Protein AF-A0A7S1CGY2-F1 (afdb_monomer_lite)

Sequence (173 aa):
SHYRHSKELRDGDARRGVGRIIGKAPEDVNFVGVRDALVARVAHKLPLPRGVDGKLLDEVERAAVDQVARLLWVDEAGAHAYKDESLTLGVGRLLGHILRRIDARMKQPQGAAPRLFLYSAHDTTLMPLLTALGEFDSAWPDFCSWVAVEVFVWDRVASSKRPWREDDVWLRL

pLDDT: mean 79.89, std 16.72, range [32.84, 96.0]

InterPro domains:
  IPR000560 Histidine phosphatase superfamily, clade-2 [PF00328] (93-152)
  IPR029033 Histidine phosphatase superfamily [G3DSA:3.40.50.1240] (6-166)
  IPR029033 Histidine phosphatase superfamily [SSF53254] (31-152)
  IPR033379 Histidine acid phosphatase active site [PS00778] (116-132)
  IPR050645 Histidine Acid Phosphatase [PTHR11567] (33-152)

Organism: NCBI:txid1486930

Radius of gyration: 21.44 Å; chains: 1; bounding box: 52×32×55 Å

Foldseek 3Di:
DVVVVVVVVLLQVLLVLVCVQVVHHSVPDDLLVVLVVQVVCVVVVHDDGPSDDPVNNVSSQLSNLVVLCVLQCQDPVRDRDPHDPSLCVQAVVVVVVVVVLVVVVVPDDPPPHDPDDDDDDDLSRVQSVCSVVVRRPSGRADPPDDDDDDDDDDDPVVVPPDDDDPVPDDDDD

Secondary structure (DSSP, 8-state):
-HHHHHHHHHHHHHHHHHHHHHT--GGG--HHHHHHHHHHHHHTTPPPPTT--HHHHHHHHHHHHHHHHHHTT--TT---TTHHHHHIIIIIHHHHHHHHHHHHHHHSPTTSS-S-------HHHHHHHHHHHT---SSPPPTT-----------TTT-TT----GGG-----

Structure (mmCIF, N/CA/C/O backbone):
data_AF-A0A7S1CGY2-F1
#
_entry.id   AF-A0A7S1CGY2-F1
#
loop_
_atom_site.group_PDB
_atom_site.id
_atom_site.type_symbol
_atom_site.label_atom_id
_atom_site.label_alt_id
_atom_site.label_comp_id
_atom_site.label_asym_id
_atom_site.label_entity_id
_atom_site.label_seq_id
_atom_site.pdbx_PDB_ins_code
_atom_site.Cartn_x
_atom_site.Cartn_y
_atom_site.Cartn_z
_atom_site.occupancy
_atom_site.B_iso_or_equiv
_atom_site.auth_seq_id
_atom_site.auth_comp_id
_atom_site.auth_asym_id
_atom_site.auth_atom_id
_atom_site.pdbx_PDB_model_num
ATOM 1 N N . SER A 1 1 ? 19.610 -21.415 -1.597 1.00 53.59 1 SER A N 1
ATOM 2 C CA . SER A 1 1 ? 20.834 -21.356 -2.424 1.00 53.59 1 SER A CA 1
ATOM 3 C C . SER A 1 1 ? 20.493 -21.204 -3.911 1.00 53.59 1 SER A C 1
ATOM 5 O O . SER A 1 1 ? 20.642 -20.104 -4.421 1.00 53.59 1 SER A O 1
ATOM 7 N N . HIS A 1 2 ? 19.890 -22.199 -4.579 1.00 32.84 2 HIS A N 1
ATOM 8 C CA . HIS A 1 2 ? 19.497 -22.096 -6.002 1.00 32.84 2 HIS A CA 1
ATOM 9 C C . HIS A 1 2 ? 18.402 -21.059 -6.321 1.00 32.84 2 HIS A C 1
ATOM 11 O O . HIS A 1 2 ? 18.462 -20.392 -7.351 1.00 32.84 2 HIS A O 1
ATOM 17 N N . TYR A 1 3 ? 17.420 -20.891 -5.433 1.00 40.34 3 TYR A N 1
ATOM 18 C CA . TYR A 1 3 ? 16.293 -19.982 -5.662 1.00 40.34 3 TYR A CA 1
ATOM 19 C C . TYR A 1 3 ? 16.712 -18.504 -5.735 1.00 40.34 3 TYR A C 1
ATOM 21 O O . TYR A 1 3 ? 16.384 -17.815 -6.699 1.00 40.34 3 TYR A O 1
ATOM 29 N N . ARG A 1 4 ? 17.526 -18.057 -4.766 1.00 54.19 4 ARG A N 1
ATOM 30 C CA . ARG A 1 4 ? 18.082 -16.694 -4.687 1.00 54.19 4 ARG A CA 1
ATOM 31 C C . ARG A 1 4 ? 18.881 -16.339 -5.946 1.00 54.19 4 ARG A C 1
ATOM 33 O O . ARG A 1 4 ? 18.657 -15.289 -6.529 1.00 54.19 4 ARG A O 1
ATOM 40 N N . HIS A 1 5 ? 19.696 -17.279 -6.428 1.00 44.84 5 HIS A N 1
ATOM 41 C CA . HIS A 1 5 ? 20.465 -17.126 -7.663 1.00 44.84 5 HIS A CA 1
ATOM 42 C C . HIS A 1 5 ? 19.569 -17.027 -8.910 1.00 44.84 5 HIS A C 1
ATOM 44 O O . HIS A 1 5 ? 19.772 -16.165 -9.757 1.00 44.84 5 HIS A O 1
ATOM 50 N N . SER A 1 6 ? 18.520 -17.855 -9.003 1.00 55.25 6 SER A N 1
ATOM 51 C CA . SER A 1 6 ? 17.561 -17.781 -10.118 1.00 55.25 6 SER A CA 1
ATOM 52 C C . SER A 1 6 ? 16.788 -16.457 -10.152 1.00 55.25 6 SER A C 1
ATOM 54 O O . SER A 1 6 ? 16.457 -15.967 -11.228 1.00 55.25 6 SER A O 1
ATOM 56 N N . LYS A 1 7 ? 16.510 -15.874 -8.981 1.00 62.41 7 LYS A N 1
ATOM 57 C CA . LYS A 1 7 ? 15.809 -14.598 -8.841 1.00 62.41 7 LYS A CA 1
ATOM 58 C C . LYS A 1 7 ? 16.710 -13.416 -9.189 1.00 62.41 7 LYS A C 1
ATOM 60 O O . LYS A 1 7 ? 16.304 -12.568 -9.966 1.00 62.41 7 LYS A O 1
ATOM 65 N N . GLU A 1 8 ? 17.954 -13.414 -8.713 1.00 64.44 8 GLU A N 1
ATOM 66 C CA . GLU A 1 8 ? 18.955 -12.397 -9.071 1.00 64.44 8 GLU A CA 1
ATOM 67 C C . GLU A 1 8 ? 19.218 -12.341 -10.582 1.00 64.44 8 GLU A C 1
ATOM 69 O O . GLU A 1 8 ? 19.366 -11.258 -11.148 1.00 64.44 8 GLU A O 1
ATOM 74 N N . LEU A 1 9 ? 19.220 -13.496 -11.254 1.00 58.75 9 LEU A N 1
ATOM 75 C CA . LEU A 1 9 ? 19.319 -13.563 -12.713 1.00 58.75 9 LEU A CA 1
ATOM 76 C C . LEU A 1 9 ? 18.094 -12.936 -13.400 1.00 58.75 9 LEU A C 1
ATOM 78 O O . LEU A 1 9 ? 18.270 -12.103 -14.290 1.00 58.75 9 LEU A O 1
ATOM 82 N N . ARG A 1 10 ? 16.872 -13.263 -12.945 1.00 68.12 10 ARG A N 1
ATOM 83 C CA . ARG A 1 10 ? 15.622 -12.665 -13.457 1.00 68.12 10 ARG A CA 1
ATOM 84 C C . ARG A 1 10 ? 15.577 -11.149 -13.249 1.00 68.12 10 ARG A C 1
ATOM 86 O O . ARG A 1 10 ? 15.287 -10.418 -14.192 1.00 68.12 10 ARG A O 1
ATOM 93 N N . ASP A 1 11 ? 15.923 -10.674 -12.054 1.00 70.25 11 ASP A N 1
ATOM 94 C CA . ASP A 1 11 ? 15.967 -9.244 -11.730 1.00 70.25 11 ASP A CA 1
ATOM 95 C C . ASP A 1 11 ? 17.012 -8.512 -12.587 1.00 70.25 11 ASP A C 1
ATOM 97 O O . ASP A 1 11 ? 16.778 -7.397 -13.060 1.00 70.25 11 ASP A O 1
ATOM 101 N N . GLY A 1 12 ? 18.167 -9.143 -12.824 1.00 75.56 12 GLY A N 1
ATOM 102 C CA . GLY A 1 12 ? 19.221 -8.609 -13.683 1.00 75.56 12 GLY A CA 1
ATOM 103 C C . GLY A 1 12 ? 18.795 -8.485 -15.148 1.00 75.56 12 GLY A C 1
ATOM 104 O O . GLY A 1 12 ? 19.103 -7.479 -15.794 1.00 75.56 12 GLY A O 1
ATOM 105 N N . ASP A 1 13 ? 18.064 -9.470 -15.672 1.00 76.06 13 ASP A N 1
ATOM 106 C CA . ASP A 1 13 ? 17.493 -9.421 -17.022 1.00 76.06 13 ASP A CA 1
ATOM 107 C C . ASP A 1 13 ? 16.417 -8.336 -17.148 1.00 76.06 13 ASP A C 1
ATOM 109 O O . ASP A 1 13 ? 16.472 -7.532 -18.086 1.00 76.06 13 ASP A O 1
ATOM 113 N N . ALA A 1 14 ? 15.510 -8.238 -16.171 1.00 76.75 14 ALA A N 1
ATOM 114 C CA . ALA A 1 14 ? 14.475 -7.206 -16.129 1.00 76.75 14 ALA A CA 1
ATOM 115 C C . ALA A 1 14 ? 15.084 -5.794 -16.080 1.00 76.75 14 ALA A C 1
ATOM 117 O O . ALA A 1 14 ? 14.709 -4.924 -16.869 1.00 76.75 14 ALA A O 1
ATOM 118 N N . ARG A 1 15 ? 16.099 -5.567 -15.231 1.00 84.44 15 ARG A N 1
ATOM 119 C CA . ARG A 1 15 ? 16.821 -4.282 -15.156 1.00 84.44 15 ARG A CA 1
ATOM 120 C C . ARG A 1 15 ? 17.480 -3.915 -16.483 1.00 84.44 15 ARG A C 1
ATOM 122 O O . ARG A 1 15 ? 17.389 -2.768 -16.913 1.00 84.44 15 ARG A O 1
ATOM 129 N N . ARG A 1 16 ? 18.110 -4.873 -17.173 1.00 85.06 16 ARG A N 1
ATOM 130 C CA . ARG A 1 16 ? 18.700 -4.642 -18.506 1.00 85.06 16 ARG A CA 1
ATOM 131 C C . ARG A 1 16 ? 17.653 -4.365 -19.582 1.00 85.06 16 ARG A C 1
ATOM 133 O O . ARG A 1 16 ? 17.922 -3.597 -20.507 1.00 85.06 16 ARG A O 1
ATOM 140 N N . GLY A 1 17 ? 16.497 -5.022 -19.517 1.00 83.44 17 GLY A N 1
ATOM 141 C CA . GLY A 1 17 ? 15.376 -4.790 -20.429 1.00 83.44 17 GLY A CA 1
ATOM 142 C C . GLY A 1 17 ? 14.808 -3.383 -20.262 1.00 83.44 17 GLY A C 1
ATOM 143 O O . GLY A 1 17 ? 14.840 -2.584 -21.198 1.00 83.44 17 GLY A O 1
ATOM 144 N N . VAL A 1 18 ? 14.382 -3.057 -19.042 1.00 85.50 18 VAL A N 1
ATOM 145 C CA . VAL A 1 18 ? 13.797 -1.757 -18.692 1.00 85.50 18 VAL A CA 1
ATOM 146 C C . VAL A 1 18 ? 14.797 -0.622 -18.895 1.00 85.50 18 VAL A C 1
ATOM 148 O O . VAL A 1 18 ? 14.449 0.377 -19.519 1.00 85.50 18 VAL A O 1
ATOM 151 N N . GLY A 1 19 ? 16.046 -0.784 -18.447 1.00 86.38 19 GLY A N 1
ATOM 152 C CA . GLY A 1 19 ? 17.102 0.223 -18.586 1.00 86.38 19 GLY A CA 1
ATOM 153 C C . GLY A 1 19 ? 17.318 0.661 -20.036 1.00 86.38 19 GLY A C 1
ATOM 154 O O . GLY A 1 19 ? 17.372 1.857 -20.318 1.00 86.38 19 GLY A O 1
ATOM 155 N N . ARG A 1 20 ? 17.310 -0.285 -20.986 1.00 87.12 20 ARG A N 1
ATOM 156 C CA . ARG A 1 20 ? 17.400 0.023 -22.425 1.00 87.12 20 ARG A CA 1
ATOM 157 C C . ARG A 1 20 ? 16.233 0.867 -22.935 1.00 87.12 20 ARG A C 1
ATOM 159 O O . ARG A 1 20 ? 16.441 1.705 -23.805 1.00 87.12 20 ARG A O 1
ATOM 166 N N . ILE A 1 21 ? 15.029 0.660 -22.408 1.00 84.62 21 ILE A N 1
ATOM 167 C CA . ILE A 1 21 ? 13.820 1.378 -22.839 1.00 84.62 21 ILE A CA 1
ATOM 168 C C . ILE A 1 21 ? 13.795 2.799 -22.281 1.00 84.62 21 ILE A C 1
ATOM 170 O O . ILE A 1 21 ? 13.451 3.736 -22.997 1.00 84.62 21 ILE A O 1
ATOM 174 N N . ILE A 1 22 ? 14.178 2.966 -21.014 1.00 84.69 22 ILE A N 1
ATOM 175 C CA . ILE A 1 22 ? 14.155 4.272 -20.341 1.00 84.69 22 ILE A CA 1
ATOM 176 C C . ILE A 1 22 ? 15.472 5.051 -20.480 1.00 84.69 22 ILE A C 1
ATOM 178 O O . ILE A 1 22 ? 15.597 6.135 -19.916 1.00 84.69 22 ILE A O 1
ATOM 182 N N . GLY A 1 23 ? 16.457 4.504 -21.201 1.00 87.62 23 GLY A N 1
ATOM 183 C CA . GLY A 1 23 ? 17.761 5.134 -21.416 1.00 87.62 23 GLY A CA 1
ATOM 184 C C . GLY A 1 23 ? 18.609 5.248 -20.146 1.00 87.62 23 GLY A C 1
ATOM 185 O O . GLY A 1 23 ? 19.334 6.227 -19.989 1.00 87.62 23 GLY A O 1
ATOM 186 N N . LYS A 1 24 ? 18.506 4.279 -19.230 1.00 88.31 24 LYS A N 1
ATOM 187 C CA . LYS A 1 24 ? 19.272 4.235 -17.975 1.00 88.31 24 LYS A CA 1
ATOM 188 C C . LYS A 1 24 ? 20.131 2.981 -17.873 1.00 88.31 24 LYS A C 1
ATOM 190 O O . LYS A 1 24 ? 19.778 1.931 -18.415 1.00 88.31 24 LYS A O 1
ATOM 195 N N . ALA A 1 25 ? 21.236 3.084 -17.138 1.00 90.25 25 ALA A N 1
ATOM 196 C CA . ALA A 1 25 ? 22.017 1.916 -16.763 1.00 90.25 25 ALA A CA 1
ATOM 197 C C . ALA A 1 25 ? 21.168 0.975 -15.873 1.00 90.25 25 ALA A C 1
ATOM 199 O O . ALA A 1 25 ? 20.319 1.464 -15.123 1.00 90.25 25 ALA A O 1
ATOM 200 N N . PRO A 1 26 ? 21.339 -0.360 -15.952 1.00 87.69 26 PRO A N 1
ATOM 201 C CA . PRO A 1 26 ? 20.558 -1.329 -15.165 1.00 87.69 26 PRO A CA 1
ATOM 202 C C . PRO A 1 26 ? 20.543 -1.069 -13.644 1.00 87.69 26 PRO A C 1
ATOM 204 O O . PRO A 1 26 ? 19.556 -1.344 -12.957 1.00 87.69 26 PRO A O 1
ATOM 207 N N . GLU A 1 27 ? 21.637 -0.544 -13.107 1.00 87.00 27 GLU A N 1
ATOM 208 C CA . GLU A 1 27 ? 21.817 -0.140 -11.713 1.00 87.00 27 GLU A CA 1
ATOM 209 C C . GLU A 1 27 ? 20.937 1.057 -11.320 1.00 87.00 27 GLU A C 1
ATOM 211 O O . GLU A 1 27 ? 20.404 1.074 -10.210 1.00 87.00 27 GLU A O 1
ATOM 216 N N . ASP A 1 28 ? 20.685 1.974 -12.258 1.00 88.94 28 ASP A N 1
ATOM 217 C CA . ASP A 1 28 ? 19.909 3.207 -12.070 1.00 88.94 28 ASP A CA 1
ATOM 218 C C . ASP A 1 28 ? 18.397 3.019 -12.299 1.00 88.94 28 ASP A C 1
ATOM 220 O O . ASP A 1 28 ? 17.612 3.979 -12.254 1.00 88.94 28 ASP A O 1
ATOM 224 N N . VAL A 1 29 ? 17.963 1.789 -12.591 1.00 89.75 29 VAL A N 1
ATOM 225 C CA . VAL A 1 29 ? 16.549 1.461 -12.786 1.00 89.75 29 VAL A CA 1
ATOM 226 C C . VAL A 1 29 ? 15.825 1.456 -11.439 1.00 89.75 29 VAL A C 1
ATOM 228 O O . VAL A 1 29 ? 16.066 0.607 -10.582 1.00 89.75 29 VAL A O 1
ATOM 231 N N . ASN A 1 30 ? 14.883 2.389 -11.285 1.00 91.00 30 ASN A N 1
ATOM 232 C CA . ASN A 1 30 ? 13.911 2.417 -10.195 1.00 91.00 30 ASN A CA 1
ATOM 233 C C . ASN A 1 30 ? 12.590 1.802 -10.678 1.00 91.00 30 ASN A C 1
ATOM 235 O O . ASN A 1 30 ? 11.822 2.481 -11.363 1.00 91.00 30 ASN A O 1
ATOM 239 N N . PHE A 1 31 ? 12.312 0.545 -10.318 1.00 91.56 31 PHE A N 1
ATOM 240 C CA . PHE A 1 31 ? 11.105 -0.146 -10.782 1.00 91.56 31 PHE A CA 1
ATOM 241 C C . PHE A 1 31 ? 9.819 0.508 -10.287 1.00 91.56 31 PHE A C 1
ATOM 243 O O . PHE A 1 31 ? 8.877 0.601 -11.062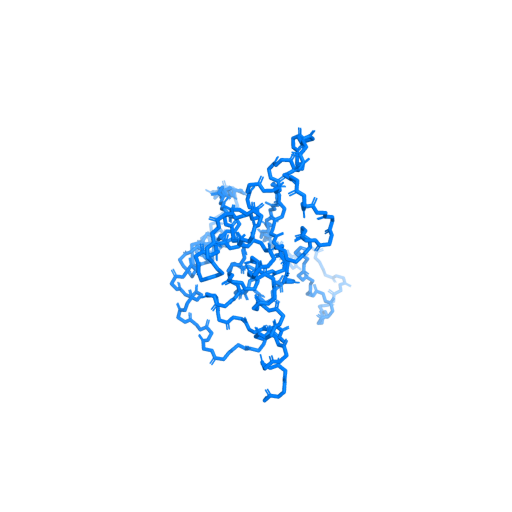 1.00 91.56 31 PHE A O 1
ATOM 250 N N . VAL A 1 32 ? 9.797 1.043 -9.062 1.00 92.12 32 VAL A N 1
ATOM 251 C CA . VAL A 1 32 ? 8.628 1.762 -8.527 1.00 92.12 32 VAL A CA 1
ATOM 252 C C . VAL A 1 32 ? 8.295 2.985 -9.384 1.00 92.12 32 VAL A C 1
ATOM 254 O O . VAL A 1 32 ? 7.151 3.174 -9.781 1.00 92.12 32 VAL A O 1
ATOM 257 N N . GLY A 1 33 ? 9.302 3.788 -9.736 1.00 92.75 33 GLY A N 1
ATOM 258 C CA . GLY A 1 33 ? 9.093 4.972 -10.577 1.00 92.75 33 GLY A CA 1
ATOM 259 C C . GLY A 1 33 ? 8.710 4.627 -12.020 1.00 92.75 33 GLY A C 1
ATOM 260 O O . GLY A 1 33 ? 7.888 5.309 -12.627 1.00 92.75 33 GLY A O 1
ATOM 261 N N . VAL A 1 34 ? 9.282 3.555 -12.576 1.00 93.44 34 VAL A N 1
ATOM 262 C CA . VAL A 1 34 ? 8.907 3.071 -13.915 1.00 93.44 34 VAL A CA 1
ATOM 263 C C . VAL A 1 34 ? 7.471 2.548 -13.912 1.00 93.44 34 VAL A C 1
ATOM 265 O O . VAL A 1 34 ? 6.705 2.895 -14.809 1.00 93.44 34 VAL A O 1
ATOM 268 N N . ARG A 1 35 ? 7.094 1.763 -12.896 1.00 94.00 35 ARG A N 1
ATOM 269 C CA . ARG A 1 35 ? 5.732 1.264 -12.691 1.00 94.00 35 ARG A CA 1
ATOM 270 C C . ARG A 1 35 ? 4.735 2.413 -12.656 1.00 94.00 35 ARG A C 1
ATOM 272 O O . ARG A 1 35 ? 3.798 2.404 -13.446 1.00 94.00 35 ARG A O 1
ATOM 279 N N . ASP A 1 36 ? 4.967 3.404 -11.798 1.00 94.31 36 ASP A N 1
ATOM 280 C CA . ASP A 1 36 ? 4.082 4.562 -11.636 1.00 94.31 36 ASP A CA 1
ATOM 281 C C . ASP A 1 36 ? 3.811 5.258 -12.981 1.00 94.31 36 ASP A C 1
ATOM 283 O O . ASP A 1 36 ? 2.662 5.439 -13.389 1.00 94.31 36 ASP A O 1
ATOM 287 N N . ALA A 1 37 ? 4.870 5.515 -13.755 1.00 93.50 37 ALA A N 1
ATOM 288 C CA . ALA A 1 37 ? 4.748 6.126 -15.074 1.00 93.50 37 ALA A CA 1
ATOM 289 C C . ALA A 1 37 ? 3.967 5.258 -16.080 1.00 93.50 37 ALA A C 1
ATOM 291 O O . ALA A 1 37 ? 3.181 5.786 -16.870 1.00 93.50 37 ALA A O 1
ATOM 292 N N . LEU A 1 38 ? 4.183 3.939 -16.095 1.00 93.56 38 LEU A N 1
ATOM 293 C CA . LEU A 1 38 ? 3.521 3.034 -17.037 1.00 93.56 38 LEU A CA 1
ATOM 294 C C . LEU A 1 38 ? 2.050 2.797 -16.672 1.00 93.56 38 LEU A C 1
ATOM 296 O O . LEU A 1 38 ? 1.183 2.937 -17.537 1.00 93.56 38 LEU A O 1
ATOM 300 N N . VAL A 1 39 ? 1.758 2.513 -15.402 1.00 93.62 39 VAL A N 1
ATOM 301 C CA . VAL A 1 39 ? 0.395 2.297 -14.894 1.00 93.62 39 VAL A CA 1
ATOM 302 C C . VAL A 1 39 ? -0.450 3.558 -15.074 1.00 93.62 39 VAL A C 1
ATOM 304 O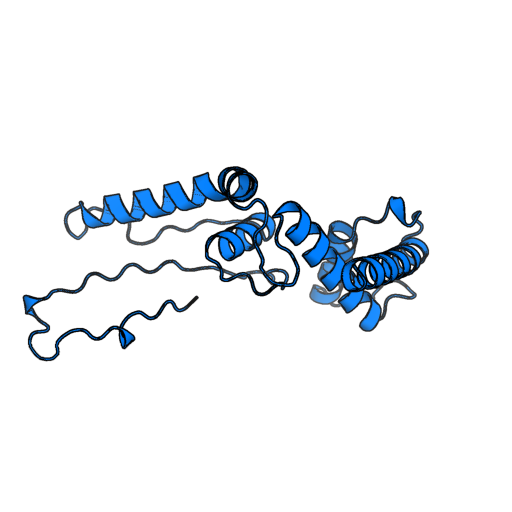 O . VAL A 1 39 ? -1.586 3.468 -15.544 1.00 93.62 39 VAL A O 1
ATOM 307 N N . ALA A 1 40 ? 0.113 4.747 -14.830 1.00 94.06 40 ALA A N 1
ATOM 308 C CA . ALA A 1 40 ? -0.576 6.007 -15.099 1.00 94.06 40 ALA A CA 1
ATOM 309 C C . ALA A 1 40 ? -0.974 6.144 -16.579 1.00 94.06 40 ALA A C 1
ATOM 311 O O . ALA A 1 40 ? -2.096 6.553 -16.881 1.00 94.06 40 ALA A O 1
ATOM 312 N N . ARG A 1 41 ? -0.101 5.767 -17.523 1.00 94.75 41 ARG A N 1
ATOM 313 C CA . ARG A 1 41 ? -0.430 5.804 -18.961 1.00 94.75 41 ARG A CA 1
ATOM 314 C C . ARG A 1 41 ? -1.540 4.824 -19.315 1.00 94.75 41 ARG A C 1
ATOM 316 O O . ARG A 1 41 ? -2.458 5.215 -20.035 1.00 94.75 41 ARG A O 1
ATOM 323 N N . VAL A 1 42 ? -1.480 3.598 -18.792 1.00 93.69 42 VAL A N 1
ATOM 324 C CA . VAL A 1 42 ? -2.522 2.579 -19.003 1.00 93.69 42 VAL A CA 1
ATOM 325 C C . VAL A 1 42 ? -3.873 3.085 -18.496 1.00 93.69 42 VAL A C 1
ATOM 327 O O . VAL A 1 42 ? -4.845 3.077 -19.252 1.00 93.69 42 VAL A O 1
ATOM 330 N N . ALA A 1 43 ? -3.922 3.618 -17.272 1.00 93.69 43 ALA A N 1
ATOM 331 C CA . ALA A 1 43 ? -5.144 4.158 -16.673 1.00 93.69 43 ALA A CA 1
ATOM 332 C C . ALA A 1 43 ? -5.768 5.293 -17.509 1.00 93.69 43 ALA A C 1
ATOM 334 O O . ALA A 1 43 ? -6.989 5.390 -17.625 1.00 93.69 43 ALA A O 1
ATOM 335 N N . HIS A 1 44 ? -4.934 6.113 -18.155 1.00 95.56 44 HIS A N 1
ATOM 336 C CA . HIS A 1 44 ? -5.367 7.225 -19.006 1.00 95.56 44 HIS A CA 1
ATOM 337 C C . HIS A 1 44 ? -5.504 6.861 -20.494 1.00 95.56 44 HIS A C 1
ATOM 339 O O . HIS A 1 44 ? -5.708 7.750 -21.320 1.00 95.56 44 HIS A O 1
ATOM 345 N N . LYS A 1 45 ? -5.399 5.575 -20.861 1.00 95.88 45 LYS A N 1
ATOM 346 C CA . LYS A 1 45 ? -5.467 5.094 -22.257 1.00 95.88 45 LYS A CA 1
ATOM 347 C C . LYS A 1 45 ? -4.438 5.763 -23.181 1.00 95.88 45 LYS A C 1
ATOM 349 O O . LYS A 1 45 ? -4.686 5.958 -24.371 1.00 95.88 45 LYS A O 1
ATOM 354 N N . LEU A 1 46 ? -3.280 6.128 -22.636 1.00 95.62 46 LEU A N 1
ATOM 355 C CA . LEU A 1 46 ? -2.174 6.705 -23.392 1.00 95.62 46 LEU A CA 1
ATOM 356 C C . LEU A 1 46 ? -1.301 5.596 -23.996 1.00 95.62 46 LEU A C 1
ATOM 358 O O . LEU A 1 46 ? -1.135 4.541 -23.382 1.00 95.62 46 LEU A O 1
ATOM 362 N N . PRO A 1 47 ? -0.683 5.827 -25.168 1.00 93.00 47 PRO A N 1
ATOM 363 C CA . PRO A 1 47 ? 0.203 4.843 -25.776 1.00 93.00 47 PRO A CA 1
ATOM 364 C C . PRO A 1 47 ? 1.413 4.576 -24.877 1.00 93.00 47 PRO A C 1
ATOM 366 O O . PRO A 1 47 ? 2.003 5.509 -24.319 1.00 93.00 47 PRO A O 1
ATOM 369 N N . LEU A 1 48 ? 1.806 3.311 -24.762 1.00 91.38 48 LEU A N 1
ATOM 370 C CA . LEU A 1 48 ? 3.022 2.917 -24.057 1.00 91.38 48 LEU A CA 1
ATOM 371 C C . LEU A 1 48 ? 4.275 3.325 -24.855 1.00 91.38 48 LEU A C 1
ATOM 373 O O . LEU A 1 48 ? 4.210 3.439 -26.084 1.00 91.38 48 LEU A O 1
ATOM 377 N N . PRO A 1 49 ? 5.422 3.564 -24.189 1.00 89.81 49 PRO A N 1
ATOM 378 C CA . PRO A 1 49 ? 6.688 3.787 -24.878 1.00 89.81 49 PRO A CA 1
ATOM 379 C C . PRO A 1 49 ? 7.040 2.626 -25.816 1.00 89.81 49 PRO A C 1
ATOM 381 O O . PRO A 1 49 ? 6.701 1.469 -25.560 1.00 89.81 49 PRO A O 1
ATOM 384 N N . ARG A 1 50 ? 7.757 2.923 -26.904 1.00 88.94 50 ARG A N 1
ATOM 385 C CA . ARG A 1 50 ? 8.190 1.899 -27.863 1.00 88.94 50 ARG A CA 1
ATOM 386 C C . ARG A 1 50 ? 9.004 0.815 -27.147 1.00 88.94 50 ARG A C 1
ATOM 388 O O . ARG A 1 50 ? 9.971 1.126 -26.462 1.00 88.94 50 ARG A O 1
ATOM 395 N N . GLY A 1 51 ? 8.638 -0.447 -27.368 1.00 86.00 51 GLY A N 1
ATOM 396 C CA . GLY A 1 51 ? 9.307 -1.599 -26.756 1.00 86.00 51 GLY A CA 1
ATOM 397 C C . GLY A 1 51 ? 8.736 -2.024 -25.401 1.00 86.00 51 GLY A C 1
ATOM 398 O O . GLY A 1 51 ? 9.213 -3.011 -24.856 1.00 86.00 51 GLY A O 1
ATOM 399 N N . VAL A 1 52 ? 7.718 -1.329 -24.880 1.00 89.25 52 VAL A N 1
ATOM 400 C CA . VAL A 1 52 ? 6.944 -1.786 -23.719 1.00 89.25 52 VAL A CA 1
ATOM 401 C C . VAL A 1 52 ? 5.741 -2.586 -24.207 1.00 89.25 52 VAL A C 1
ATOM 403 O O . VAL A 1 52 ? 4.853 -2.041 -24.864 1.00 89.25 52 VAL A O 1
ATOM 406 N N . ASP A 1 53 ? 5.718 -3.874 -23.881 1.00 88.62 53 ASP A N 1
ATOM 407 C CA . ASP A 1 53 ? 4.590 -4.775 -24.104 1.00 88.62 53 ASP A CA 1
ATOM 408 C C . ASP A 1 53 ? 3.961 -5.217 -22.768 1.00 88.62 53 ASP A C 1
ATOM 410 O O . ASP A 1 53 ? 4.403 -4.816 -21.689 1.00 88.62 53 ASP A O 1
ATOM 414 N N . GLY A 1 54 ? 2.902 -6.031 -22.836 1.00 87.25 54 GLY A N 1
ATOM 415 C CA . GLY A 1 54 ? 2.224 -6.545 -21.640 1.00 87.25 54 GLY A CA 1
ATOM 416 C C . GLY A 1 54 ? 3.138 -7.383 -20.743 1.00 87.25 54 GLY A C 1
ATOM 417 O O . GLY A 1 54 ? 3.068 -7.280 -19.525 1.00 87.25 54 GLY A O 1
ATOM 418 N N . LYS A 1 55 ? 4.065 -8.146 -21.331 1.00 87.44 55 LYS A N 1
ATOM 419 C CA . LYS A 1 55 ? 4.995 -8.976 -20.565 1.00 87.44 55 LYS A CA 1
ATOM 420 C C . LYS A 1 55 ? 5.955 -8.117 -19.742 1.00 87.44 55 LYS A C 1
ATOM 422 O O . LYS A 1 55 ? 6.193 -8.417 -18.575 1.00 87.44 55 LYS A O 1
ATOM 427 N N . LEU A 1 56 ? 6.489 -7.049 -20.333 1.00 86.88 56 LEU A N 1
ATOM 428 C CA . LEU A 1 56 ? 7.357 -6.123 -19.620 1.00 86.88 56 LEU A CA 1
ATOM 429 C C . LEU A 1 56 ? 6.603 -5.369 -18.521 1.00 86.88 56 LEU A C 1
ATOM 431 O O . LEU A 1 56 ? 7.178 -5.126 -17.464 1.00 86.88 56 LEU A O 1
ATOM 435 N N . LEU A 1 57 ? 5.334 -5.011 -18.745 1.00 89.88 57 LEU A N 1
ATOM 436 C CA . LEU A 1 57 ? 4.495 -4.425 -17.695 1.00 89.88 57 LEU A CA 1
ATOM 437 C C . LEU A 1 57 ? 4.400 -5.358 -16.483 1.00 89.88 57 LEU A C 1
ATOM 439 O O . LEU A 1 57 ? 4.683 -4.921 -15.372 1.00 89.88 57 LEU A O 1
ATOM 443 N N . ASP A 1 58 ? 4.112 -6.643 -16.702 1.00 90.12 58 ASP A N 1
ATOM 444 C CA . ASP A 1 58 ? 4.042 -7.638 -15.625 1.00 90.12 58 ASP A CA 1
ATOM 445 C C . ASP A 1 58 ? 5.397 -7.836 -14.920 1.00 90.12 58 ASP A C 1
ATOM 447 O O . ASP A 1 58 ? 5.468 -8.087 -13.717 1.00 90.12 58 ASP A O 1
ATOM 451 N N . GLU A 1 59 ? 6.504 -7.762 -15.663 1.00 89.12 59 GLU A N 1
ATOM 452 C CA . GLU A 1 59 ? 7.857 -7.814 -15.097 1.00 89.12 59 GLU A CA 1
ATOM 453 C C . GLU A 1 59 ? 8.169 -6.585 -14.236 1.00 89.12 59 GLU A C 1
ATOM 455 O O . GLU A 1 59 ? 8.697 -6.742 -13.135 1.00 89.12 59 GLU A O 1
ATOM 460 N N . VAL A 1 60 ? 7.809 -5.384 -14.697 1.00 91.50 60 VAL A N 1
ATOM 461 C CA . VAL A 1 60 ? 7.959 -4.136 -13.936 1.00 91.50 60 VAL A CA 1
ATOM 462 C C . VAL A 1 60 ? 7.101 -4.164 -12.674 1.00 91.50 60 VAL A C 1
ATOM 464 O O . VAL A 1 60 ? 7.602 -3.797 -11.614 1.00 91.50 60 VAL A O 1
ATOM 467 N N . GLU A 1 61 ? 5.853 -4.629 -12.767 1.00 92.00 61 GLU A N 1
ATOM 468 C CA . GLU A 1 61 ? 4.934 -4.748 -11.630 1.00 92.00 61 GLU A CA 1
ATOM 469 C C . GLU A 1 61 ? 5.525 -5.650 -10.544 1.00 92.00 61 GLU A C 1
ATOM 471 O O . GLU A 1 61 ? 5.708 -5.227 -9.402 1.00 92.00 61 GLU A O 1
ATOM 476 N N . ARG A 1 62 ? 5.920 -6.873 -10.919 1.00 89.50 62 ARG A N 1
ATOM 477 C CA . ARG A 1 62 ? 6.535 -7.832 -9.991 1.00 89.50 62 ARG A CA 1
ATOM 478 C C . ARG A 1 62 ? 7.818 -7.291 -9.374 1.00 89.50 62 ARG A C 1
ATOM 480 O O . ARG A 1 62 ? 8.015 -7.427 -8.171 1.00 89.50 62 ARG A O 1
ATOM 487 N N . ALA A 1 63 ? 8.682 -6.668 -10.174 1.00 88.56 63 ALA A N 1
ATOM 488 C CA . ALA A 1 63 ? 9.934 -6.105 -9.681 1.00 88.56 63 ALA A CA 1
ATOM 489 C C . ALA A 1 63 ? 9.705 -4.915 -8.734 1.00 88.56 63 ALA A C 1
ATOM 491 O O . ALA A 1 63 ? 10.440 -4.760 -7.760 1.00 88.56 63 ALA A O 1
ATOM 492 N N . ALA A 1 64 ? 8.683 -4.092 -8.983 1.00 90.94 64 ALA A N 1
ATOM 493 C CA . ALA A 1 64 ? 8.307 -2.992 -8.102 1.00 90.94 64 ALA A CA 1
ATOM 494 C C . ALA A 1 64 ? 7.758 -3.507 -6.765 1.00 90.94 64 ALA A C 1
ATOM 496 O O . ALA A 1 64 ? 8.199 -3.040 -5.712 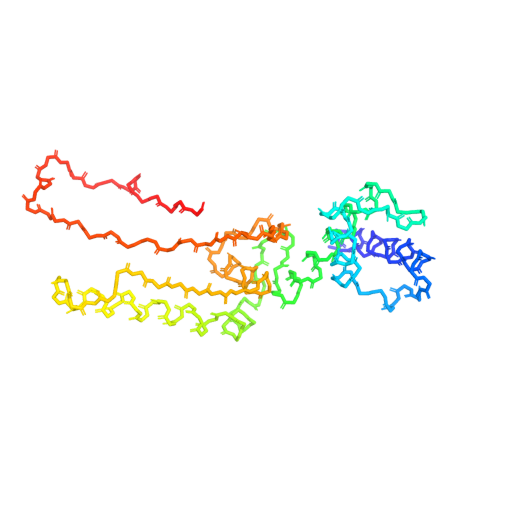1.00 90.94 64 ALA A O 1
ATOM 497 N N . VAL A 1 65 ? 6.858 -4.498 -6.794 1.00 89.81 65 VAL A N 1
ATOM 498 C CA . VAL A 1 65 ? 6.347 -5.142 -5.575 1.00 89.81 65 VAL A CA 1
ATOM 499 C C . VAL A 1 65 ? 7.485 -5.776 -4.788 1.00 89.81 65 VAL A C 1
ATOM 501 O O . VAL A 1 65 ? 7.607 -5.514 -3.595 1.00 89.81 65 VAL A O 1
ATOM 504 N N . ASP A 1 66 ? 8.359 -6.543 -5.441 1.00 84.69 66 ASP A N 1
ATOM 505 C CA . ASP A 1 66 ? 9.493 -7.183 -4.777 1.00 84.69 66 ASP A CA 1
ATOM 506 C C . ASP A 1 66 ? 10.459 -6.157 -4.169 1.00 84.69 66 ASP A C 1
ATOM 508 O O . ASP A 1 66 ? 10.945 -6.330 -3.052 1.00 84.69 66 ASP A O 1
ATOM 512 N N . GLN A 1 67 ? 10.709 -5.043 -4.863 1.00 84.38 67 GLN A N 1
ATOM 513 C CA . GLN A 1 67 ? 11.535 -3.960 -4.336 1.00 84.38 67 GLN A CA 1
ATOM 514 C C . GLN A 1 67 ? 10.957 -3.394 -3.030 1.00 84.38 67 GLN A C 1
ATOM 516 O O . GLN A 1 67 ? 11.714 -3.167 -2.085 1.00 84.38 67 GLN A O 1
ATOM 521 N N . VAL A 1 68 ? 9.637 -3.194 -2.946 1.00 83.19 68 VAL A N 1
ATOM 522 C CA . VAL A 1 68 ? 8.979 -2.721 -1.716 1.00 83.19 68 VAL A CA 1
ATOM 523 C C . VAL A 1 68 ? 8.916 -3.824 -0.658 1.00 83.19 68 VAL A C 1
ATOM 525 O O . VAL A 1 68 ? 9.256 -3.571 0.495 1.00 83.19 68 VAL A O 1
ATOM 528 N N . ALA A 1 69 ? 8.569 -5.056 -1.026 1.00 80.44 69 ALA A N 1
ATOM 529 C CA . ALA A 1 69 ? 8.519 -6.199 -0.116 1.00 80.44 69 ALA A CA 1
ATOM 530 C C . ALA A 1 69 ? 9.873 -6.438 0.573 1.00 80.44 69 ALA A C 1
ATOM 532 O O . ALA A 1 69 ? 9.923 -6.658 1.782 1.00 80.44 69 ALA A O 1
ATOM 533 N N . ARG A 1 70 ? 10.989 -6.269 -0.150 1.00 77.69 70 ARG A N 1
ATOM 534 C CA . ARG A 1 70 ? 12.344 -6.303 0.426 1.00 77.69 70 ARG A CA 1
ATOM 535 C C . ARG A 1 70 ? 12.604 -5.182 1.427 1.00 77.69 70 ARG A C 1
ATOM 537 O O . ARG A 1 70 ? 13.282 -5.430 2.419 1.00 77.69 70 ARG A O 1
ATOM 544 N N . LEU A 1 71 ? 12.080 -3.971 1.207 1.00 74.88 71 LEU A N 1
ATOM 545 C CA . LEU A 1 71 ? 12.156 -2.886 2.202 1.00 74.88 71 LEU A CA 1
ATOM 546 C C . LEU A 1 71 ? 11.358 -3.222 3.465 1.00 74.88 71 LEU A C 1
ATOM 548 O O . LEU A 1 71 ? 11.746 -2.821 4.559 1.00 74.88 71 LEU A O 1
ATOM 552 N N . LEU A 1 72 ? 10.281 -3.990 3.315 1.00 71.25 72 LEU A N 1
ATOM 553 C CA . LEU A 1 72 ? 9.478 -4.528 4.414 1.00 71.25 72 LEU A CA 1
ATOM 554 C C . LEU A 1 72 ? 10.038 -5.844 4.982 1.00 71.25 72 LEU A C 1
ATOM 556 O O . LEU A 1 72 ? 9.487 -6.373 5.942 1.00 71.25 72 LEU A O 1
ATOM 560 N N . TRP A 1 73 ? 11.143 -6.343 4.414 1.00 67.00 73 TRP A N 1
ATOM 561 C CA . TRP A 1 73 ? 11.822 -7.593 4.774 1.00 67.00 73 TRP A CA 1
ATOM 562 C C . TRP A 1 73 ? 10.896 -8.821 4.743 1.00 67.00 73 TRP A C 1
ATOM 564 O O . TRP A 1 73 ? 11.067 -9.771 5.510 1.00 67.00 73 TRP A O 1
ATOM 574 N N . VAL A 1 74 ? 9.934 -8.807 3.819 1.00 60.88 74 VAL A N 1
ATOM 575 C CA . VAL A 1 74 ? 9.072 -9.941 3.475 1.00 60.88 74 VAL A CA 1
ATOM 576 C C . VAL A 1 74 ? 9.762 -10.708 2.355 1.00 60.88 74 VAL A C 1
ATOM 578 O O . VAL A 1 74 ? 10.076 -10.129 1.313 1.00 60.88 74 VAL A O 1
ATOM 581 N N . ASP A 1 75 ? 10.057 -11.992 2.562 1.00 58.00 75 ASP A N 1
ATOM 582 C CA . ASP A 1 75 ? 10.479 -12.840 1.449 1.00 58.00 75 ASP A CA 1
ATOM 583 C C . ASP A 1 75 ? 9.266 -13.335 0.639 1.00 58.00 75 ASP A C 1
ATOM 585 O O . ASP A 1 75 ? 8.123 -13.244 1.078 1.00 58.00 75 ASP A O 1
ATOM 589 N N . GLU A 1 76 ? 9.501 -13.865 -0.564 1.00 52.72 76 GLU A N 1
ATOM 590 C CA . GLU A 1 76 ? 8.424 -14.375 -1.435 1.00 52.72 76 GLU A CA 1
ATOM 591 C C . GLU A 1 76 ? 7.640 -15.553 -0.832 1.00 52.72 76 GLU A C 1
ATOM 593 O O . GLU A 1 76 ? 6.586 -15.905 -1.351 1.00 52.72 76 GLU A O 1
ATOM 598 N N . ALA A 1 77 ? 8.145 -16.180 0.237 1.00 53.56 77 ALA A N 1
ATOM 599 C CA . ALA A 1 77 ? 7.458 -17.245 0.960 1.00 53.56 77 ALA A CA 1
ATOM 600 C C . ALA A 1 77 ? 6.662 -16.716 2.169 1.00 53.56 77 ALA A C 1
ATOM 602 O O . ALA A 1 77 ? 6.101 -17.513 2.923 1.00 53.56 77 ALA A O 1
ATOM 603 N N . GLY A 1 78 ? 6.638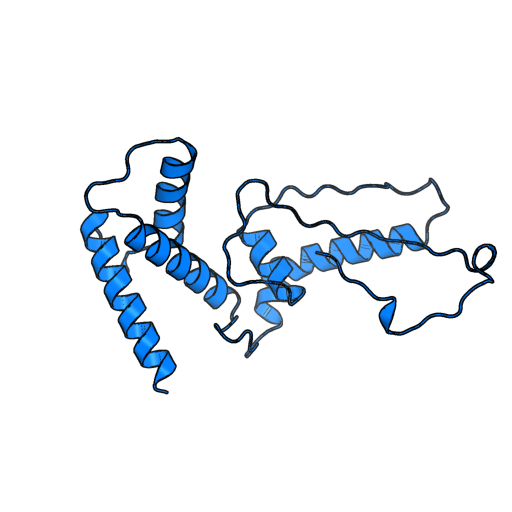 -15.397 2.393 1.00 51.41 78 GLY A N 1
ATOM 604 C CA . GLY A 1 78 ? 6.053 -14.797 3.587 1.00 51.41 78 GLY A CA 1
ATOM 605 C C . GLY A 1 78 ? 6.779 -15.207 4.873 1.00 51.41 78 GLY A C 1
ATOM 606 O O . GLY A 1 78 ? 6.197 -15.136 5.955 1.00 51.41 78 GLY A O 1
ATOM 607 N N . ALA A 1 79 ? 8.030 -15.672 4.803 1.00 49.06 79 ALA A N 1
ATOM 608 C CA . ALA A 1 79 ? 8.833 -15.999 5.970 1.00 49.06 79 ALA A CA 1
ATOM 609 C C . ALA A 1 79 ? 9.554 -14.741 6.470 1.00 49.06 79 ALA A C 1
ATOM 611 O O . ALA A 1 79 ? 10.272 -14.031 5.767 1.00 49.06 79 ALA A O 1
ATOM 612 N N . HIS A 1 80 ? 9.301 -14.435 7.734 1.00 53.56 80 HIS A N 1
ATOM 613 C CA . HIS A 1 80 ? 9.541 -13.123 8.298 1.00 53.56 80 HIS A CA 1
ATOM 614 C C . HIS A 1 80 ? 10.832 -13.092 9.116 1.00 53.56 80 HIS A C 1
ATOM 616 O O . HIS A 1 80 ? 10.810 -13.220 10.340 1.00 53.56 80 HIS A O 1
ATOM 622 N N . ALA A 1 81 ? 11.968 -12.967 8.438 1.00 50.22 81 ALA A N 1
ATOM 623 C CA . ALA A 1 81 ? 13.249 -13.212 9.088 1.00 50.22 81 ALA A CA 1
ATOM 624 C C . ALA A 1 81 ? 13.687 -12.125 10.100 1.00 50.22 81 ALA A C 1
ATOM 626 O O . ALA A 1 81 ? 14.445 -12.463 11.000 1.00 50.22 81 ALA A O 1
ATOM 627 N N . TYR A 1 82 ? 13.215 -10.869 10.019 1.00 52.16 82 TYR A N 1
ATOM 628 C CA . TYR A 1 82 ? 13.608 -9.773 10.943 1.00 52.16 82 TYR A CA 1
ATOM 629 C C . TYR A 1 82 ? 12.486 -8.726 11.102 1.00 52.16 82 TYR A C 1
ATOM 631 O O . TYR A 1 82 ? 12.608 -7.561 10.743 1.00 52.16 82 TYR A O 1
ATOM 639 N N . LYS A 1 83 ? 11.336 -9.227 11.550 1.00 58.94 83 LYS A N 1
ATOM 640 C CA . LYS A 1 83 ? 9.972 -8.777 11.238 1.00 58.94 83 LYS A CA 1
ATOM 641 C C . LYS A 1 83 ? 9.500 -7.469 11.889 1.00 58.94 83 LYS A C 1
ATOM 643 O O . LYS A 1 83 ? 8.666 -6.773 11.311 1.00 58.94 83 LYS A O 1
ATOM 648 N N . ASP A 1 84 ? 9.995 -7.139 13.077 1.00 67.12 84 ASP A N 1
ATOM 649 C CA . ASP A 1 84 ? 9.259 -6.227 13.953 1.00 67.12 84 ASP A CA 1
ATOM 650 C C . ASP A 1 84 ? 9.683 -4.771 13.791 1.00 67.12 84 ASP A C 1
ATOM 652 O O . ASP A 1 84 ? 8.821 -3.898 13.785 1.00 67.12 84 ASP A O 1
ATOM 656 N N . GLU A 1 85 ? 10.963 -4.457 13.603 1.00 82.94 85 GLU A N 1
ATOM 657 C CA . GLU A 1 85 ? 11.438 -3.071 13.626 1.00 82.94 85 GLU A CA 1
ATOM 658 C C . GLU A 1 85 ? 10.978 -2.279 12.399 1.00 82.94 85 GLU A C 1
ATOM 660 O O . GLU A 1 85 ? 10.429 -1.187 12.549 1.00 82.94 85 GLU A O 1
ATOM 665 N N . SER A 1 86 ? 11.138 -2.831 11.192 1.00 83.75 86 SER A N 1
ATOM 666 C CA . SER A 1 86 ? 10.713 -2.181 9.942 1.00 83.75 86 SER A CA 1
ATOM 667 C C . SER A 1 86 ? 9.207 -1.918 9.922 1.00 83.75 86 SER A C 1
ATOM 669 O O . SER A 1 86 ? 8.774 -0.813 9.594 1.00 83.75 86 SER A O 1
ATOM 671 N N . LEU A 1 87 ? 8.397 -2.899 10.332 1.00 86.62 87 LEU A N 1
ATOM 672 C CA . LEU A 1 87 ? 6.941 -2.754 10.399 1.00 86.62 87 LEU A CA 1
ATOM 673 C C . LEU A 1 87 ? 6.510 -1.840 11.554 1.00 86.62 87 LEU A C 1
ATOM 675 O O . LEU A 1 87 ? 5.627 -0.998 11.379 1.00 86.62 87 LEU A O 1
ATOM 679 N N . THR A 1 88 ? 7.170 -1.925 12.710 1.00 89.06 88 THR A N 1
ATOM 680 C CA . THR A 1 88 ? 6.913 -1.037 13.854 1.00 89.06 88 THR A CA 1
ATOM 681 C C . THR A 1 88 ? 7.201 0.419 13.498 1.00 89.06 88 THR A C 1
ATOM 683 O O . THR A 1 88 ? 6.393 1.300 13.805 1.00 89.06 88 THR A O 1
ATOM 686 N N . LEU A 1 89 ? 8.321 0.683 12.823 1.00 88.69 89 LEU A N 1
ATOM 687 C CA . LEU A 1 89 ? 8.713 2.025 12.394 1.00 88.69 89 LEU A CA 1
ATOM 688 C C . LEU A 1 89 ? 7.889 2.520 11.198 1.00 88.69 89 LEU A C 1
ATOM 690 O O . LEU A 1 89 ? 7.570 3.706 11.146 1.00 88.69 89 LEU A O 1
ATOM 694 N N . GLY A 1 90 ? 7.519 1.630 10.275 1.00 88.50 90 GLY A N 1
ATOM 695 C CA . GLY A 1 90 ? 6.754 1.962 9.074 1.00 88.50 90 GLY A CA 1
ATOM 696 C C . GLY A 1 90 ? 5.270 2.213 9.345 1.00 88.50 90 GLY A C 1
ATOM 697 O O . GLY A 1 90 ? 4.749 3.270 8.995 1.00 88.50 90 GLY A O 1
ATOM 698 N N . VAL A 1 91 ? 4.580 1.267 9.994 1.00 92.88 91 VAL A N 1
ATOM 699 C CA . VAL A 1 91 ? 3.114 1.305 10.173 1.00 92.88 91 VAL A CA 1
ATOM 700 C C . VAL A 1 91 ? 2.649 1.155 11.626 1.00 92.88 91 VAL A C 1
ATOM 702 O O . VAL A 1 91 ? 1.492 1.445 11.942 1.00 92.88 91 VAL A O 1
ATOM 705 N N . GLY A 1 92 ? 3.537 0.791 12.555 1.00 93.69 92 GLY A N 1
ATOM 706 C CA . GLY A 1 92 ? 3.183 0.553 13.961 1.00 93.69 92 GLY A CA 1
ATOM 707 C C . GLY A 1 92 ? 2.497 1.739 14.650 1.00 93.69 92 GLY A C 1
ATOM 708 O O . GLY A 1 92 ? 1.578 1.554 15.450 1.00 93.69 92 GLY A O 1
ATOM 709 N N . ARG A 1 93 ? 2.855 2.983 14.298 1.00 95.50 93 ARG A N 1
ATOM 710 C CA . ARG A 1 93 ? 2.174 4.185 14.822 1.00 95.50 93 ARG A CA 1
ATOM 711 C C . ARG A 1 93 ? 0.708 4.272 14.392 1.00 95.50 93 ARG A C 1
ATOM 713 O O . ARG A 1 93 ? -0.130 4.647 15.218 1.00 95.50 93 ARG A O 1
ATOM 720 N N . LEU A 1 94 ? 0.409 3.940 13.134 1.00 95.25 94 LEU A N 1
ATOM 721 C CA . LEU A 1 94 ? -0.952 3.930 12.596 1.00 95.25 94 LEU A CA 1
ATOM 722 C C . LEU A 1 94 ? -1.772 2.822 13.259 1.00 95.25 94 LEU A C 1
ATOM 724 O O . LEU A 1 94 ? -2.833 3.112 13.809 1.00 95.25 94 LEU A O 1
ATOM 728 N N . LEU A 1 95 ? -1.242 1.595 13.304 1.00 94.19 95 LEU A N 1
ATOM 729 C CA . LEU A 1 95 ? -1.887 0.467 13.984 1.00 94.19 95 LEU A CA 1
ATOM 730 C C . LEU A 1 95 ? -2.179 0.787 15.452 1.00 94.19 95 LEU A C 1
ATOM 732 O O . LEU A 1 95 ? -3.316 0.670 15.904 1.00 94.19 95 LEU A O 1
ATOM 736 N N . GLY A 1 96 ? -1.190 1.299 16.187 1.00 95.50 96 GLY A N 1
ATOM 737 C CA . GLY A 1 96 ? -1.381 1.717 17.572 1.00 95.50 96 GLY A CA 1
ATOM 738 C C . GLY A 1 96 ? -2.426 2.828 17.725 1.00 95.50 96 GLY A C 1
ATOM 739 O O . GLY A 1 96 ? -3.151 2.859 18.718 1.00 95.50 96 GLY A O 1
ATOM 740 N N . HIS A 1 97 ? -2.537 3.746 16.758 1.00 95.06 97 HIS A N 1
ATOM 741 C CA . HIS A 1 97 ? -3.586 4.767 16.765 1.00 95.06 97 HIS A CA 1
ATOM 742 C C . HIS A 1 97 ? -4.976 4.158 16.558 1.00 95.06 97 HIS A C 1
ATOM 744 O O . HIS A 1 97 ? -5.885 4.490 17.318 1.00 95.06 97 HIS A O 1
ATOM 750 N N . ILE A 1 98 ? -5.134 3.254 15.588 1.00 94.62 98 ILE A N 1
ATOM 751 C CA . ILE A 1 98 ? -6.391 2.538 15.328 1.00 94.62 98 ILE A CA 1
ATOM 752 C C . ILE A 1 98 ? -6.813 1.755 16.577 1.00 94.62 98 ILE A C 1
ATOM 754 O O . ILE A 1 98 ? -7.923 1.946 17.069 1.00 94.62 98 ILE A O 1
ATOM 758 N N . LEU A 1 99 ? -5.907 0.972 17.172 1.00 94.06 99 LEU A N 1
ATOM 759 C CA . LEU A 1 99 ? -6.186 0.198 18.388 1.00 94.06 99 LEU A CA 1
ATOM 760 C C . LEU A 1 99 ? -6.622 1.087 19.562 1.00 94.06 99 LEU A C 1
ATOM 762 O O . LEU A 1 99 ? -7.588 0.767 20.251 1.00 94.06 99 LEU A O 1
ATOM 766 N N . ARG A 1 100 ? -5.982 2.249 19.761 1.00 93.25 100 ARG A N 1
ATOM 767 C CA . ARG A 1 100 ? -6.411 3.219 20.787 1.00 93.25 100 ARG A CA 1
ATOM 768 C C . ARG A 1 100 ? -7.801 3.793 20.516 1.00 93.25 100 ARG A C 1
ATOM 770 O O . ARG A 1 100 ? -8.534 4.056 21.466 1.00 93.25 100 ARG A O 1
ATOM 777 N N . ARG A 1 101 ? -8.182 4.008 19.251 1.00 90.94 101 ARG A N 1
ATOM 778 C CA . ARG A 1 101 ? -9.539 4.460 18.891 1.00 90.94 101 ARG A CA 1
ATOM 779 C C . ARG A 1 101 ? -10.580 3.388 19.196 1.00 90.94 101 ARG A C 1
ATOM 781 O O . ARG A 1 101 ? -11.634 3.725 19.731 1.00 90.94 101 ARG A O 1
ATOM 788 N N . ILE A 1 102 ? -10.266 2.126 18.906 1.00 90.56 102 ILE A N 1
ATOM 789 C CA . ILE A 1 102 ? -11.118 0.977 19.236 1.00 90.56 102 ILE A CA 1
ATOM 790 C C . ILE A 1 102 ? -11.303 0.882 20.756 1.00 90.56 102 ILE A C 1
ATOM 792 O O . ILE A 1 102 ? -12.435 0.889 21.232 1.00 90.56 102 ILE A O 1
ATOM 796 N N . ASP A 1 103 ? -10.216 0.896 21.529 1.00 89.38 103 ASP A N 1
ATOM 797 C CA . ASP A 1 103 ? -10.266 0.843 22.997 1.00 89.38 103 ASP A CA 1
ATOM 798 C C . ASP A 1 103 ? -11.061 2.018 23.598 1.00 89.38 103 ASP A C 1
ATOM 800 O O . ASP A 1 103 ? -11.933 1.831 24.450 1.00 89.38 103 ASP A O 1
ATOM 804 N N . ALA A 1 104 ? -10.844 3.236 23.093 1.00 87.06 104 ALA A N 1
ATOM 805 C CA . ALA A 1 104 ? -11.617 4.404 23.507 1.00 87.06 104 ALA A CA 1
ATOM 806 C C . ALA A 1 104 ? -13.114 4.252 23.189 1.00 87.06 104 ALA A C 1
ATOM 808 O O . ALA A 1 104 ? -13.952 4.621 24.012 1.00 87.06 104 ALA A O 1
ATOM 809 N N . ARG A 1 105 ? -13.467 3.683 22.027 1.00 84.69 105 ARG A N 1
ATOM 810 C CA . ARG A 1 105 ? -14.864 3.422 21.658 1.00 84.69 105 ARG A CA 1
ATOM 811 C C . ARG A 1 105 ? -15.522 2.418 22.601 1.00 84.69 105 ARG A C 1
ATOM 813 O O . ARG A 1 105 ? -16.673 2.630 22.965 1.00 84.69 105 ARG A O 1
ATOM 820 N N . MET A 1 106 ? -14.807 1.372 23.008 1.00 83.50 106 MET A N 1
ATOM 821 C CA . MET A 1 106 ? -15.333 0.340 23.910 1.00 83.50 106 MET A CA 1
ATOM 822 C C . MET A 1 106 ? -15.605 0.860 25.327 1.00 83.50 106 MET A C 1
ATOM 824 O O . MET A 1 106 ? -16.461 0.321 26.023 1.00 83.50 106 MET A O 1
ATOM 828 N N . LYS A 1 107 ? -14.902 1.916 25.753 1.00 84.88 107 LYS A N 1
ATOM 829 C CA . LYS A 1 107 ? -15.045 2.524 27.086 1.00 84.88 107 LYS A CA 1
ATOM 830 C C . LYS A 1 107 ? -16.085 3.642 27.154 1.00 84.88 107 LYS A C 1
ATOM 832 O O . LYS A 1 107 ? -16.471 4.043 28.250 1.00 84.88 107 LYS A O 1
ATOM 837 N N . GLN A 1 108 ? -16.510 4.188 26.016 1.00 78.62 108 GLN A N 1
ATOM 838 C CA . GLN A 1 108 ? -17.441 5.314 25.983 1.00 78.62 108 GLN A CA 1
ATOM 839 C C . GLN A 1 108 ? -18.907 4.855 25.953 1.00 78.62 108 GLN A C 1
ATOM 841 O O . GLN A 1 108 ? -19.226 3.864 25.293 1.00 78.62 108 GLN A O 1
ATOM 846 N N . PRO A 1 109 ? -19.827 5.602 26.598 1.00 70.88 109 PRO A N 1
ATOM 847 C CA . PRO A 1 109 ? -21.260 5.375 26.453 1.00 70.88 109 PRO A CA 1
ATOM 848 C C . PRO A 1 109 ? -21.684 5.396 24.980 1.00 70.88 109 PRO A C 1
ATOM 850 O O . PRO A 1 109 ? -21.128 6.147 24.166 1.00 70.88 109 PRO A O 1
ATOM 853 N N . GLN A 1 110 ? -22.696 4.596 24.630 1.00 68.56 110 GLN A N 1
ATOM 854 C CA . GLN A 1 110 ? -23.230 4.600 23.271 1.00 68.56 110 GLN A CA 1
ATOM 855 C C . GLN A 1 110 ? -23.633 6.024 22.856 1.00 68.56 110 GLN A C 1
ATOM 857 O O . GLN A 1 110 ? -24.353 6.715 23.568 1.00 68.56 110 GLN A O 1
ATOM 862 N N . GLY A 1 111 ? -23.138 6.463 21.696 1.00 68.50 111 GLY A N 1
ATOM 863 C CA . GLY A 1 111 ? -23.428 7.787 21.132 1.00 68.50 111 GLY A CA 1
ATOM 864 C C . GLY A 1 111 ? -22.407 8.885 21.449 1.00 68.50 111 GLY A C 1
ATOM 865 O O . GLY A 1 111 ? -22.438 9.911 20.781 1.00 68.50 111 GLY A O 1
ATOM 866 N N . ALA A 1 112 ? -21.467 8.672 22.378 1.00 76.44 112 ALA A N 1
ATOM 867 C CA . ALA A 1 112 ? -20.477 9.694 22.746 1.00 76.44 112 ALA A CA 1
ATOM 868 C C . ALA A 1 112 ? -19.219 9.721 21.847 1.00 76.44 112 ALA A C 1
ATOM 870 O O . ALA A 1 112 ? -18.555 10.752 21.754 1.00 76.44 112 ALA A O 1
ATOM 871 N N . ALA A 1 113 ? -18.902 8.612 21.164 1.00 76.81 113 ALA A N 1
ATOM 872 C CA . ALA A 1 113 ? -17.715 8.501 20.303 1.00 76.81 113 ALA A CA 1
ATOM 873 C C . ALA A 1 113 ? -18.042 8.623 18.803 1.00 76.81 113 ALA A C 1
ATOM 875 O O . ALA A 1 113 ? -19.105 8.141 18.383 1.00 76.81 113 ALA A O 1
ATOM 876 N N . PRO A 1 114 ? -17.098 9.121 17.974 1.00 85.62 114 PRO A N 1
ATOM 877 C CA . PRO A 1 114 ? -17.185 9.013 16.521 1.00 85.62 114 PRO A CA 1
ATOM 878 C C . PRO A 1 114 ? -17.406 7.563 16.075 1.00 85.62 114 PRO A C 1
ATOM 880 O O . PRO A 1 114 ? -16.822 6.632 16.632 1.00 85.62 114 PRO A O 1
ATOM 883 N N . ARG A 1 115 ? -18.270 7.380 15.072 1.00 86.38 115 ARG A N 1
ATOM 884 C CA . ARG A 1 115 ? -18.653 6.059 14.539 1.00 86.38 115 ARG A CA 1
ATOM 885 C C . ARG A 1 115 ? -17.841 5.626 13.320 1.00 86.38 115 ARG A C 1
ATOM 887 O O . ARG A 1 115 ? -17.923 4.469 12.936 1.00 86.38 115 ARG A O 1
ATOM 894 N N . LEU A 1 116 ? -17.101 6.550 12.719 1.00 92.19 116 LEU A N 1
ATOM 895 C CA . LEU A 1 116 ? -16.300 6.327 11.525 1.00 92.19 116 LEU A CA 1
ATOM 896 C C . LEU A 1 116 ? -15.021 7.153 11.632 1.00 92.19 116 LEU A C 1
ATOM 898 O O . LEU A 1 116 ? -15.066 8.331 11.990 1.00 92.19 116 LEU A O 1
ATOM 902 N N . PHE A 1 117 ? -13.900 6.527 11.296 1.00 93.62 117 PHE A N 1
ATOM 903 C CA . PHE A 1 117 ? -12.617 7.187 11.108 1.00 93.62 117 PHE A CA 1
ATOM 904 C C . PHE A 1 117 ? -12.161 6.912 9.679 1.00 93.62 117 PHE A C 1
ATOM 906 O O . PHE A 1 117 ? -12.163 5.763 9.245 1.00 93.62 117 PHE A O 1
ATOM 913 N N . LEU A 1 118 ? -11.801 7.968 8.952 1.00 95.75 118 LEU A N 1
ATOM 914 C CA . LEU A 1 118 ? -11.320 7.886 7.576 1.00 95.75 118 LEU A CA 1
ATOM 915 C C . LEU A 1 118 ? -9.861 8.327 7.540 1.00 95.75 118 LEU A C 1
ATOM 917 O O . LEU A 1 118 ? -9.529 9.421 8.001 1.00 95.75 118 LEU A O 1
ATOM 921 N N . TYR A 1 119 ? -9.006 7.474 6.983 1.00 95.25 119 TYR A N 1
ATOM 922 C CA . TYR A 1 119 ? -7.583 7.733 6.806 1.00 95.25 119 TYR A CA 1
ATOM 923 C C . TYR A 1 119 ? -7.272 7.687 5.312 1.00 95.25 119 TYR A C 1
ATOM 925 O O . TYR A 1 119 ? -7.327 6.625 4.701 1.00 95.25 119 TYR A O 1
ATOM 933 N N . SER A 1 120 ? -6.964 8.842 4.720 1.00 96.00 120 SER A N 1
ATOM 934 C CA . SER A 1 120 ? -6.411 8.887 3.365 1.00 96.00 120 SER A CA 1
ATOM 935 C C . SER A 1 120 ? -4.933 8.530 3.443 1.00 96.00 120 SER A C 1
ATOM 937 O O . SER A 1 120 ? -4.190 9.165 4.193 1.00 96.00 120 SER A O 1
ATOM 939 N N . ALA A 1 121 ? -4.517 7.520 2.689 1.00 94.81 121 ALA A N 1
ATOM 940 C CA . ALA A 1 121 ? -3.175 6.961 2.757 1.00 94.81 121 ALA A CA 1
ATOM 941 C C . ALA A 1 121 ? -2.631 6.649 1.357 1.00 94.81 121 ALA A C 1
ATOM 943 O O . ALA A 1 121 ? -3.304 6.877 0.352 1.00 94.81 121 ALA A O 1
ATOM 944 N N . HIS A 1 122 ? -1.402 6.140 1.312 1.00 94.38 122 HIS A N 1
ATOM 945 C CA . HIS A 1 122 ? -0.730 5.725 0.083 1.00 94.38 122 HIS A CA 1
ATOM 946 C C . HIS A 1 122 ? -0.624 4.194 0.017 1.00 94.38 122 HIS A C 1
ATOM 948 O O . HIS A 1 122 ? -0.736 3.509 1.035 1.00 94.38 122 HIS A O 1
ATOM 954 N N . ASP A 1 123 ? -0.342 3.655 -1.165 1.00 92.38 123 ASP A N 1
ATOM 955 C CA . ASP A 1 123 ? 0.064 2.255 -1.368 1.00 92.38 123 ASP A CA 1
ATOM 956 C C . ASP A 1 123 ? 1.197 1.834 -0.415 1.00 92.38 123 ASP A C 1
ATOM 958 O O . ASP A 1 123 ? 1.116 0.806 0.253 1.00 92.38 123 ASP A O 1
ATOM 962 N N . THR A 1 124 ? 2.182 2.709 -0.226 1.00 89.19 124 THR A N 1
ATOM 963 C CA . THR A 1 124 ? 3.286 2.588 0.737 1.00 89.19 124 THR A CA 1
ATOM 964 C C . THR A 1 124 ? 2.846 2.573 2.204 1.00 89.19 124 THR A C 1
ATOM 966 O O . THR A 1 124 ? 3.659 2.294 3.079 1.00 89.19 124 THR A O 1
ATOM 969 N N . THR A 1 125 ? 1.573 2.845 2.501 1.00 93.38 125 THR A N 1
ATOM 970 C CA . THR A 1 125 ? 0.953 2.617 3.816 1.00 93.38 125 THR A CA 1
ATOM 971 C C . THR A 1 125 ? 0.182 1.299 3.846 1.00 93.38 125 THR A C 1
ATOM 973 O O . THR A 1 125 ? 0.275 0.567 4.828 1.00 93.38 125 THR A O 1
ATOM 976 N N . LEU A 1 126 ? -0.563 0.983 2.782 1.00 93.75 126 LEU A N 1
ATOM 977 C CA . LEU A 1 126 ? -1.373 -0.235 2.701 1.00 93.75 126 LEU A CA 1
ATOM 978 C C . LEU A 1 126 ? -0.513 -1.500 2.650 1.00 93.75 126 LEU A C 1
ATOM 980 O O . LEU A 1 126 ? -0.791 -2.438 3.385 1.00 93.75 126 LEU A O 1
ATOM 984 N N . MET A 1 127 ? 0.564 -1.518 1.863 1.00 91.19 127 MET A N 1
ATOM 985 C CA . MET A 1 127 ? 1.459 -2.678 1.757 1.00 91.19 127 MET A CA 1
ATOM 986 C C . MET A 1 127 ? 2.063 -3.093 3.115 1.00 91.19 127 MET A C 1
ATOM 988 O O . MET A 1 127 ? 1.892 -4.252 3.503 1.00 91.19 127 MET A O 1
ATOM 992 N N . PRO A 1 128 ? 2.710 -2.199 3.899 1.00 89.75 128 PRO A N 1
ATOM 993 C CA . PRO A 1 128 ? 3.181 -2.565 5.234 1.00 89.75 128 PRO A CA 1
ATOM 994 C C . PRO A 1 128 ? 2.049 -2.839 6.221 1.00 89.75 128 PRO A C 1
ATOM 996 O O . PRO A 1 128 ? 2.235 -3.666 7.108 1.00 89.75 128 PRO A O 1
ATOM 999 N N . LEU A 1 129 ? 0.888 -2.185 6.087 1.00 91.94 129 LEU A N 1
ATOM 1000 C CA . LEU A 1 129 ? -0.275 -2.477 6.928 1.00 91.94 129 LEU A CA 1
ATOM 1001 C C . LEU A 1 129 ? -0.746 -3.919 6.728 1.00 91.94 129 LEU A C 1
ATOM 1003 O O . LEU A 1 129 ? -0.825 -4.668 7.695 1.00 91.94 129 LEU A O 1
ATOM 1007 N N . LEU A 1 130 ? -1.005 -4.315 5.482 1.00 90.88 130 LEU A N 1
ATOM 1008 C CA . LEU A 1 130 ? -1.414 -5.671 5.118 1.00 90.88 130 LEU A CA 1
ATOM 1009 C C . LEU A 1 130 ? -0.341 -6.687 5.509 1.00 90.88 130 LEU A C 1
ATOM 1011 O O . LEU A 1 130 ? -0.658 -7.740 6.049 1.00 90.88 130 LEU A O 1
ATOM 1015 N N . THR A 1 131 ? 0.937 -6.334 5.346 1.00 87.62 131 THR A N 1
ATOM 1016 C CA . THR A 1 131 ? 2.052 -7.184 5.782 1.00 87.62 131 THR A CA 1
ATOM 1017 C C . THR A 1 131 ? 2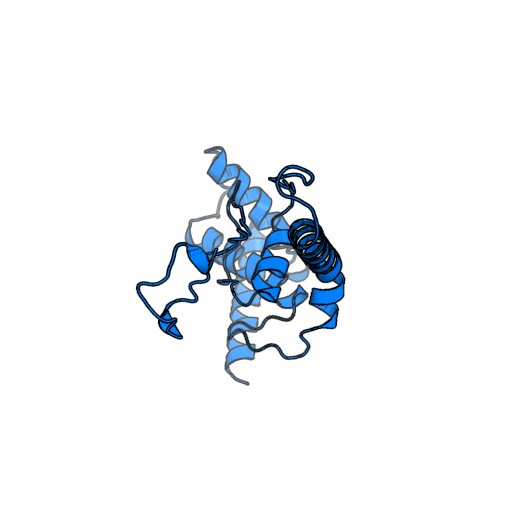.017 -7.404 7.294 1.00 87.62 131 THR A C 1
ATOM 1019 O O . THR A 1 131 ? 2.114 -8.538 7.757 1.00 87.62 131 THR A O 1
ATOM 1022 N N . ALA A 1 132 ? 1.847 -6.335 8.078 1.00 87.44 132 ALA A N 1
ATOM 1023 C CA . ALA A 1 132 ? 1.769 -6.413 9.535 1.00 87.44 132 ALA A CA 1
ATOM 1024 C C . ALA A 1 132 ? 0.538 -7.193 10.022 1.00 87.44 132 ALA A C 1
ATOM 1026 O O . ALA A 1 132 ? 0.585 -7.792 11.095 1.00 87.44 132 ALA A O 1
ATOM 1027 N N . LEU A 1 133 ? -0.540 -7.204 9.235 1.00 87.88 133 LEU A N 1
ATOM 1028 C CA . LEU A 1 133 ? -1.742 -7.997 9.493 1.00 87.88 133 LEU A CA 1
ATOM 1029 C C . LEU A 1 133 ? -1.621 -9.457 9.018 1.00 87.88 133 LEU A C 1
ATOM 1031 O O . LEU A 1 133 ? -2.450 -10.269 9.407 1.00 87.88 133 LEU A O 1
ATOM 1035 N N . GLY A 1 134 ? -0.583 -9.804 8.248 1.00 85.62 134 GLY A N 1
ATOM 1036 C CA . GLY A 1 134 ? -0.380 -11.148 7.692 1.00 85.62 134 GLY A CA 1
ATOM 1037 C C . GLY A 1 134 ? -1.164 -11.427 6.406 1.00 85.62 134 GLY A C 1
ATOM 1038 O O . GLY A 1 134 ? -1.308 -12.579 6.022 1.00 85.62 134 GLY A O 1
ATOM 1039 N N . GLU A 1 135 ? -1.655 -10.378 5.750 1.00 88.19 135 GLU A N 1
ATOM 1040 C CA . GLU A 1 135 ? -2.702 -10.425 4.716 1.00 88.19 135 GLU A CA 1
ATOM 1041 C C . GLU A 1 135 ? -2.236 -9.744 3.419 1.00 88.19 135 GLU A C 1
ATOM 1043 O O . GLU A 1 135 ? -3.023 -9.367 2.556 1.00 88.19 135 GLU A O 1
ATOM 1048 N N . PHE A 1 136 ? -0.924 -9.535 3.291 1.00 86.94 136 PHE A N 1
ATOM 1049 C CA . PHE A 1 136 ? -0.321 -9.026 2.069 1.00 86.94 136 PHE A CA 1
ATOM 1050 C C . PHE A 1 136 ? -0.170 -10.156 1.050 1.00 86.94 136 PHE A C 1
ATOM 1052 O O . PHE A 1 136 ? 0.553 -11.125 1.275 1.00 86.94 136 PHE A O 1
ATOM 1059 N N . ASP A 1 137 ? -0.821 -9.999 -0.094 1.00 86.38 137 ASP A N 1
ATOM 1060 C CA . ASP A 1 137 ? -0.916 -10.989 -1.168 1.00 86.38 137 ASP A CA 1
ATOM 1061 C C . ASP A 1 137 ? 0.216 -10.890 -2.205 1.00 86.38 137 ASP A C 1
ATOM 1063 O O . ASP A 1 137 ? 0.197 -11.580 -3.223 1.00 86.38 137 ASP A O 1
ATOM 1067 N N . SER A 1 138 ? 1.229 -10.055 -1.953 1.00 86.12 138 SER A N 1
ATOM 1068 C CA . SER A 1 138 ? 2.293 -9.750 -2.919 1.00 86.12 138 SER A CA 1
ATOM 1069 C C . SER A 1 138 ? 1.784 -9.111 -4.218 1.00 86.12 138 SER A C 1
ATOM 1071 O O . SER A 1 138 ? 2.413 -9.265 -5.268 1.00 86.12 138 SER A O 1
ATOM 1073 N N . ALA A 1 139 ? 0.691 -8.345 -4.148 1.00 89.25 139 ALA A N 1
ATOM 1074 C CA . ALA A 1 139 ? 0.238 -7.458 -5.213 1.00 89.25 139 ALA A CA 1
ATOM 1075 C C . ALA A 1 139 ? 0.387 -5.980 -4.812 1.00 89.25 139 ALA A C 1
ATOM 1077 O O . ALA A 1 139 ? 0.357 -5.613 -3.635 1.00 89.25 139 ALA A O 1
ATOM 1078 N N . TRP A 1 140 ? 0.574 -5.098 -5.797 1.00 92.94 140 TRP A N 1
ATOM 1079 C CA . TRP A 1 140 ? 0.540 -3.662 -5.535 1.00 92.94 140 TRP A CA 1
ATOM 1080 C C . TRP A 1 140 ? -0.919 -3.220 -5.334 1.00 92.94 140 TRP A C 1
ATOM 1082 O O . TRP A 1 140 ? -1.764 -3.585 -6.150 1.00 92.94 140 TRP A O 1
ATOM 1092 N N . PRO A 1 141 ? -1.242 -2.407 -4.313 1.00 93.69 141 PRO A N 1
ATOM 1093 C CA . PRO A 1 141 ? -2.605 -1.924 -4.117 1.00 93.69 141 PRO A CA 1
ATOM 1094 C C . PRO A 1 141 ? -3.108 -1.085 -5.301 1.00 93.69 141 PRO A C 1
ATOM 1096 O O . PRO A 1 141 ? -2.497 -0.078 -5.666 1.00 93.69 141 PRO A O 1
ATOM 1099 N N . ASP A 1 142 ? -4.251 -1.460 -5.873 1.00 91.25 142 ASP A N 1
ATOM 1100 C CA . ASP A 1 142 ? -4.880 -0.704 -6.959 1.00 91.25 142 ASP A CA 1
ATOM 1101 C C . ASP A 1 142 ? -5.259 0.726 -6.540 1.00 91.25 142 ASP A C 1
ATOM 1103 O O . ASP A 1 142 ? -5.430 1.048 -5.356 1.00 91.25 142 ASP A O 1
ATOM 1107 N N . PHE A 1 143 ? -5.454 1.600 -7.533 1.00 90.62 143 PHE A N 1
ATOM 1108 C CA . PHE A 1 143 ? -6.021 2.925 -7.291 1.00 90.62 143 PHE A CA 1
ATOM 1109 C C . PHE A 1 143 ? -7.367 2.812 -6.568 1.00 90.62 143 PHE A C 1
ATOM 1111 O O . PHE A 1 143 ? -8.230 2.026 -6.951 1.00 90.62 143 PHE A O 1
ATOM 1118 N N . CYS A 1 144 ? -7.549 3.638 -5.536 1.00 91.81 144 CYS A N 1
ATOM 1119 C CA . CYS A 1 144 ? -8.747 3.644 -4.690 1.00 91.81 144 CYS A CA 1
ATOM 1120 C C . CYS A 1 144 ? -9.007 2.335 -3.919 1.00 91.81 144 CYS A C 1
ATOM 1122 O O . CYS A 1 144 ? -10.106 2.162 -3.389 1.00 91.81 144 CYS A O 1
ATOM 1124 N N . SER A 1 145 ? -8.014 1.446 -3.805 1.00 94.94 145 SER A N 1
ATOM 1125 C CA . SER A 1 145 ? -8.045 0.364 -2.818 1.00 94.94 145 SER A CA 1
ATOM 1126 C C . SER A 1 145 ? -8.189 0.920 -1.395 1.00 94.94 145 SER A C 1
ATOM 1128 O O . SER A 1 145 ? -7.773 2.042 -1.084 1.00 94.94 145 SER A O 1
ATOM 1130 N N . TRP A 1 146 ? -8.833 0.147 -0.525 1.00 95.50 146 TRP A N 1
ATOM 1131 C CA . TRP A 1 146 ? -9.120 0.535 0.852 1.00 95.50 146 TRP A CA 1
ATOM 1132 C C . TRP A 1 146 ? -9.104 -0.690 1.762 1.00 95.50 146 TRP A C 1
ATOM 1134 O O . TRP A 1 146 ? -9.294 -1.814 1.312 1.00 95.50 146 TRP A O 1
ATOM 1144 N N . VAL A 1 147 ? -8.892 -0.446 3.054 1.00 94.38 147 VAL A N 1
ATOM 1145 C CA . VAL A 1 147 ? -9.004 -1.444 4.124 1.00 94.38 147 VAL A CA 1
ATOM 1146 C C . VAL A 1 147 ? -10.015 -0.914 5.131 1.00 94.38 147 VAL A C 1
ATOM 1148 O O . VAL A 1 147 ? -9.886 0.231 5.577 1.00 94.38 147 VAL A O 1
ATOM 1151 N N . ALA A 1 148 ? -11.011 -1.721 5.501 1.00 95.25 148 ALA A N 1
ATOM 1152 C CA . ALA A 1 148 ? -11.883 -1.410 6.630 1.00 95.25 148 ALA A CA 1
ATOM 1153 C C . ALA A 1 148 ? -11.547 -2.280 7.831 1.00 95.25 148 ALA A C 1
ATOM 1155 O O . ALA A 1 148 ? -11.307 -3.477 7.724 1.00 95.25 148 ALA A O 1
ATOM 1156 N N . VAL A 1 149 ? -11.589 -1.647 8.999 1.00 92.81 149 VAL A N 1
ATOM 1157 C CA . VAL A 1 149 ? -11.545 -2.326 10.288 1.00 92.81 149 VAL A CA 1
ATOM 1158 C C . VAL A 1 149 ? -12.890 -2.085 10.955 1.00 92.81 149 VAL A C 1
ATOM 1160 O O . VAL A 1 149 ? -13.193 -0.967 11.379 1.00 92.81 149 VAL A O 1
ATOM 1163 N N . GLU A 1 150 ? -13.708 -3.130 11.017 1.00 91.75 150 GLU A N 1
ATOM 1164 C CA . GLU A 1 150 ? -15.056 -3.078 11.575 1.00 91.75 150 GLU A CA 1
ATOM 1165 C C . GLU A 1 150 ? -15.071 -3.653 12.995 1.00 91.75 150 GLU A C 1
ATOM 1167 O O . GLU A 1 150 ? -14.509 -4.713 13.266 1.00 91.75 150 GLU A O 1
ATOM 1172 N N . VAL A 1 151 ? -15.712 -2.941 13.927 1.00 87.75 151 VAL A N 1
ATOM 1173 C CA . VAL A 1 151 ? -15.818 -3.363 15.331 1.00 87.75 151 VAL A CA 1
ATOM 1174 C C . VAL A 1 151 ? -17.271 -3.657 15.660 1.00 87.75 151 VAL A C 1
ATOM 1176 O O . VAL A 1 151 ? -18.117 -2.759 15.658 1.00 87.75 151 VAL A O 1
ATOM 1179 N N . PHE A 1 152 ? -17.542 -4.913 16.003 1.00 85.00 152 PHE A N 1
ATOM 1180 C CA . PHE A 1 152 ? -18.859 -5.388 16.403 1.00 85.00 152 PHE A CA 1
ATOM 1181 C C . PHE A 1 152 ? -18.908 -5.599 17.917 1.00 85.00 152 PHE A C 1
ATOM 1183 O O . PHE A 1 152 ? -17.994 -6.168 18.509 1.00 85.00 152 PHE A O 1
ATOM 1190 N N . VAL A 1 153 ? -19.994 -5.154 18.550 1.00 77.81 153 VAL A N 1
ATOM 1191 C CA . VAL A 1 153 ? -20.284 -5.445 19.959 1.00 77.81 153 VAL A CA 1
ATOM 1192 C C . VAL A 1 153 ? -21.497 -6.353 20.000 1.00 77.81 153 VAL A C 1
ATOM 1194 O O . VAL A 1 153 ? -22.552 -6.010 19.467 1.00 77.81 153 VAL A O 1
ATOM 1197 N N . TRP A 1 154 ? -21.342 -7.512 20.627 1.00 73.31 154 TRP A N 1
ATOM 1198 C CA . TRP A 1 154 ? -22.423 -8.473 20.777 1.00 73.31 154 TRP A CA 1
ATOM 1199 C C . TRP A 1 154 ? -23.080 -8.336 22.148 1.00 73.31 154 TRP A C 1
ATOM 1201 O O . TRP A 1 154 ? -22.402 -8.397 23.175 1.00 73.31 154 TRP A O 1
ATOM 1211 N N . ASP A 1 155 ? -24.402 -8.174 22.169 1.00 69.31 155 ASP A N 1
ATOM 1212 C CA . ASP A 1 155 ? -25.179 -8.156 23.406 1.00 69.31 155 ASP A CA 1
ATOM 1213 C C . ASP A 1 155 ? -25.615 -9.584 23.772 1.00 69.31 155 ASP A C 1
ATOM 1215 O O . ASP A 1 155 ? -26.467 -10.185 23.110 1.00 69.31 155 ASP A O 1
ATOM 1219 N N . ARG A 1 156 ? -25.019 -10.143 24.836 1.00 56.59 156 ARG A N 1
ATOM 1220 C CA . ARG A 1 156 ? -25.301 -11.512 25.308 1.00 56.59 156 ARG A CA 1
ATOM 1221 C C . ARG A 1 156 ? -26.737 -11.696 25.806 1.00 56.59 156 ARG A C 1
ATOM 1223 O O . ARG A 1 156 ? -27.179 -12.835 25.934 1.00 56.59 156 ARG A O 1
ATOM 1230 N N . VAL A 1 157 ? -27.468 -10.617 26.098 1.00 55.34 157 VAL A N 1
ATOM 1231 C CA . VAL A 1 157 ? -28.841 -10.702 26.623 1.00 55.34 157 VAL A CA 1
ATOM 1232 C C . VAL A 1 157 ? -29.850 -11.008 25.506 1.00 55.34 157 VAL A C 1
ATOM 1234 O O . VAL A 1 157 ? -30.833 -11.709 25.741 1.00 55.34 157 VAL A O 1
ATOM 1237 N N . ALA A 1 158 ? -29.581 -10.580 24.268 1.00 53.72 158 ALA A N 1
ATOM 1238 C CA . ALA A 1 158 ? -30.450 -10.824 23.112 1.00 53.72 158 ALA A CA 1
ATOM 1239 C C . ALA A 1 158 ? -30.161 -12.151 22.375 1.00 53.72 158 ALA A C 1
ATOM 1241 O O . ALA A 1 158 ? -30.947 -12.577 21.529 1.00 53.72 158 ALA A O 1
ATOM 1242 N N . SER A 1 159 ? -29.044 -12.818 22.674 1.00 53.84 159 SER A N 1
ATOM 1243 C CA . SER A 1 159 ? -28.481 -13.880 21.832 1.00 53.84 159 SER A CA 1
ATOM 1244 C C . SER A 1 159 ? -28.507 -15.292 22.433 1.00 53.84 159 SER A C 1
ATOM 1246 O O . SER A 1 159 ? -27.797 -16.186 21.970 1.00 53.84 159 SER A O 1
ATOM 1248 N N . SER A 1 160 ? -29.373 -15.530 23.419 1.00 49.12 160 SER A N 1
ATOM 1249 C CA . SER A 1 160 ? -29.498 -16.766 24.213 1.00 49.12 160 SER A CA 1
ATOM 1250 C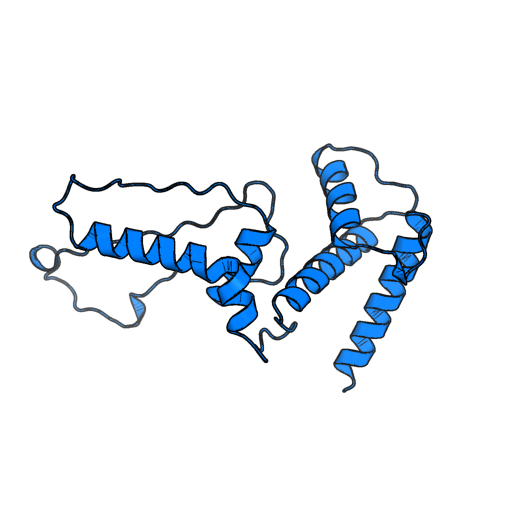 C . SER A 1 160 ? -29.807 -18.075 23.456 1.00 49.12 160 SER A C 1
ATOM 1252 O O . SER A 1 160 ? -30.153 -19.070 24.089 1.00 49.12 160 SER A O 1
ATOM 1254 N N . LYS A 1 161 ? -29.684 -18.139 22.123 1.00 54.12 161 LYS A N 1
ATOM 1255 C CA . LYS A 1 161 ? -30.058 -19.329 21.340 1.00 54.12 161 LYS A CA 1
ATOM 1256 C C . LYS A 1 161 ? -28.913 -20.151 20.747 1.00 54.12 161 LYS A C 1
ATOM 1258 O O . LYS A 1 161 ? -29.188 -21.287 20.369 1.00 54.12 161 LYS A O 1
ATOM 1263 N N . ARG A 1 162 ? -27.657 -19.685 20.695 1.00 52.91 162 ARG A N 1
ATOM 1264 C CA . ARG A 1 162 ? -26.522 -20.558 20.317 1.00 52.91 162 ARG A CA 1
ATOM 1265 C C . ARG A 1 162 ? -25.211 -20.193 21.032 1.00 52.91 162 ARG A C 1
ATOM 1267 O O . ARG A 1 162 ? -24.857 -19.017 21.045 1.00 52.91 162 ARG A O 1
ATOM 1274 N N . PRO A 1 163 ? -24.487 -21.174 21.609 1.00 53.25 163 PRO A N 1
ATOM 1275 C CA . PRO A 1 163 ? -23.133 -20.965 22.113 1.00 53.25 163 PRO A CA 1
ATOM 1276 C C . PRO A 1 163 ? -22.121 -20.805 20.967 1.00 53.25 163 PRO A C 1
ATOM 1278 O O . PRO A 1 163 ? -22.317 -21.369 19.891 1.00 53.25 163 PRO A O 1
ATOM 1281 N N . TRP A 1 164 ? -21.045 -20.070 21.255 1.00 55.25 164 TRP A N 1
ATOM 1282 C CA . TRP A 1 164 ? -19.900 -19.798 20.377 1.00 55.25 164 TRP A CA 1
ATOM 1283 C C . TRP A 1 164 ? -19.185 -21.069 19.895 1.00 55.25 164 TRP A C 1
ATOM 1285 O O . TRP A 1 164 ? -19.033 -22.021 20.667 1.00 55.25 164 TRP A O 1
ATOM 1295 N N . ARG A 1 165 ? -18.691 -21.045 18.652 1.00 55.47 165 ARG A N 1
ATOM 1296 C CA . ARG A 1 165 ? -17.735 -22.012 18.087 1.00 55.47 165 ARG A CA 1
ATOM 1297 C C . ARG A 1 165 ? -16.491 -21.279 17.579 1.00 55.47 165 ARG A C 1
ATOM 1299 O O . ARG A 1 165 ? -16.570 -20.112 17.215 1.00 55.47 165 ARG A O 1
ATOM 1306 N N . GLU A 1 166 ? -15.345 -21.959 17.546 1.00 42.69 166 GLU A N 1
ATOM 1307 C CA . GLU A 1 166 ? -14.108 -21.430 16.933 1.00 42.69 166 GLU A CA 1
ATOM 1308 C C . GLU A 1 166 ? -14.324 -20.975 15.478 1.00 42.69 166 GLU A C 1
ATOM 1310 O O . GLU A 1 166 ? -13.697 -20.019 15.033 1.00 42.69 166 GLU A O 1
ATOM 1315 N N . ASP A 1 167 ? -15.298 -21.576 14.791 1.00 51.12 167 ASP A N 1
ATOM 1316 C CA . ASP A 1 167 ? -15.702 -21.250 13.420 1.00 51.12 167 ASP A CA 1
ATOM 1317 C C . ASP A 1 167 ? -16.450 -19.905 13.275 1.00 51.12 167 ASP A C 1
ATOM 1319 O O . ASP A 1 167 ? -16.858 -19.561 12.172 1.00 51.12 167 ASP A O 1
ATOM 1323 N N . ASP A 1 168 ? -16.696 -19.152 14.354 1.00 48.09 168 ASP A N 1
ATOM 1324 C CA . ASP A 1 168 ? -17.420 -17.868 14.311 1.00 48.09 168 ASP A CA 1
ATOM 1325 C C . ASP A 1 168 ? -16.483 -16.646 14.158 1.00 48.09 168 ASP A C 1
ATOM 1327 O O . ASP A 1 168 ? -16.951 -15.514 14.000 1.00 48.09 168 ASP A O 1
ATOM 1331 N N . VAL A 1 169 ? -15.158 -16.850 14.184 1.00 46.16 169 VAL A N 1
ATOM 1332 C CA . VAL A 1 169 ? -14.159 -15.795 13.948 1.00 46.16 169 VAL A CA 1
ATOM 1333 C C . VAL A 1 169 ? -13.863 -15.703 12.453 1.00 46.16 169 VAL A C 1
ATOM 1335 O O . VAL A 1 169 ? -13.080 -16.477 11.913 1.00 46.16 169 VAL A O 1
ATOM 1338 N N . TRP A 1 170 ? -14.463 -14.719 11.785 1.00 42.84 170 TRP A N 1
ATOM 1339 C CA . TRP A 1 170 ? -14.175 -14.423 10.382 1.00 42.84 170 TRP A CA 1
ATOM 1340 C C . TRP A 1 170 ? -13.511 -13.054 10.281 1.00 42.84 170 TRP A C 1
ATOM 1342 O O . TRP A 1 170 ? -14.171 -12.024 10.423 1.00 42.84 170 TRP A O 1
ATOM 1352 N N . LEU A 1 171 ? -12.202 -13.036 10.028 1.00 35.75 171 LEU A N 1
ATOM 1353 C CA . LEU A 1 171 ? -11.557 -11.856 9.465 1.00 35.75 171 LEU A CA 1
ATOM 1354 C C . LEU A 1 171 ? -11.939 -11.832 7.977 1.00 35.75 171 LEU A C 1
ATOM 1356 O O . LEU A 1 171 ? -11.555 -12.723 7.224 1.00 35.75 171 LEU A O 1
ATOM 1360 N N . ARG A 1 172 ? -12.763 -10.868 7.563 1.00 34.38 172 ARG A N 1
ATOM 1361 C CA . ARG A 1 172 ? -12.953 -10.543 6.145 1.00 34.38 172 ARG A CA 1
ATOM 1362 C C . ARG A 1 172 ? -12.231 -9.228 5.906 1.00 34.38 172 ARG A C 1
ATOM 1364 O O . ARG A 1 172 ? -12.698 -8.197 6.385 1.00 34.38 172 ARG A O 1
ATOM 1371 N N . LEU A 1 173 ? -11.086 -9.307 5.241 1.00 37.09 173 LEU A N 1
ATOM 1372 C CA . LEU A 1 173 ? -10.417 -8.159 4.640 1.00 37.09 173 LEU A CA 1
ATOM 1373 C C . LEU A 1 173 ? -10.867 -8.010 3.189 1.00 37.09 173 LEU A C 1
ATOM 1375 O O . LEU A 1 173 ? -11.136 -9.056 2.552 1.00 37.09 173 LEU A O 1
#